Protein AF-A0A800A7L9-F1 (afdb_monomer)

Sequence (37 aa):
MLQVEHLTKVYESGTVALKDVSFEVPDGEFLAIIGLS

Solvent-accessible surface area (backbone atoms only — not comparable to full-atom values): 2610 Å² total; per-residue (Å²): 107,50,79,46,72,66,39,64,41,69,48,95,87,66,51,69,79,37,76,63,42,66,54,75,45,59,76,92,64,86,88,84,90,86,82,86,132

Secondary structure (DSSP, 8-state):
-EEEEEEEEE-TT--EEEEEEEEEE-TT---------

Foldseek 3Di:
DDWDAQDWDADPVRDTPDGGDTDDDDPPDDDDDDDDD

pLDDT: mean 97.21, std 2.61, range [84.62, 98.69]

Structure (mmCIF, N/CA/C/O backbone):
data_AF-A0A800A7L9-F1
#
_entry.id   AF-A0A800A7L9-F1
#
loop_
_atom_site.group_PDB
_atom_site.id
_atom_site.type_symbol
_atom_site.label_atom_id
_atom_site.label_alt_id
_atom_site.label_comp_id
_atom_site.label_asym_id
_atom_site.label_entity_id
_atom_site.label_seq_id
_atom_site.pdbx_PDB_ins_code
_atom_site.Cartn_x
_atom_site.Cartn_y
_atom_site.Cartn_z
_atom_site.occupancy
_atom_site.B_iso_or_equiv
_atom_site.auth_seq_id
_atom_site.auth_comp_id
_atom_site.auth_asym_id
_atom_site.auth_atom_id
_atom_site.pdbx_PDB_model_num
ATOM 1 N N . MET A 1 1 ? -9.368 -9.675 10.012 1.00 90.50 1 MET A N 1
ATOM 2 C CA . MET A 1 1 ? -7.942 -9.350 10.168 1.00 90.50 1 MET A CA 1
ATOM 3 C C . MET A 1 1 ? -7.301 -9.342 8.786 1.00 90.50 1 MET A C 1
ATOM 5 O O . MET A 1 1 ? -7.465 -10.322 8.063 1.00 90.50 1 MET A O 1
ATOM 9 N N . LEU A 1 2 ? -6.641 -8.251 8.389 1.00 97.62 2 LEU A N 1
ATOM 10 C CA . LEU A 1 2 ? -5.858 -8.165 7.148 1.00 97.62 2 LEU A CA 1
ATOM 11 C C . LEU A 1 2 ? -4.373 -8.287 7.490 1.00 97.62 2 LEU A C 1
ATOM 13 O O . LEU A 1 2 ? -3.904 -7.607 8.395 1.00 97.62 2 LEU A O 1
ATOM 17 N N . GLN A 1 3 ? -3.630 -9.093 6.738 1.00 98.19 3 GLN A N 1
ATOM 18 C CA . GLN A 1 3 ? -2.192 -9.253 6.926 1.00 98.19 3 GLN A CA 1
ATOM 19 C C . GLN A 1 3 ? -1.474 -9.165 5.576 1.00 98.19 3 GLN A C 1
ATOM 21 O O . GLN A 1 3 ? -1.896 -9.782 4.596 1.00 98.19 3 GLN A O 1
ATOM 26 N N . VAL A 1 4 ? 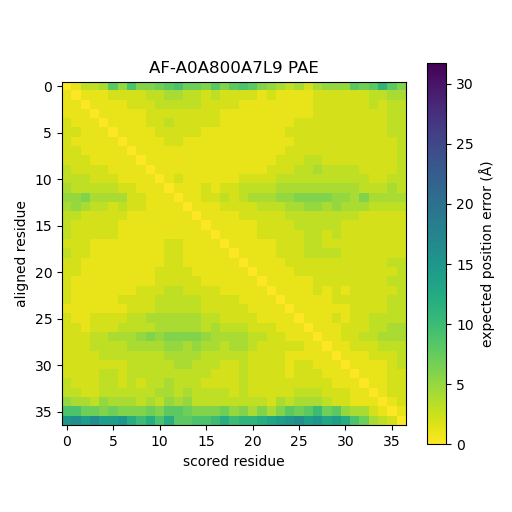-0.406 -8.373 5.526 1.00 98.31 4 VAL A N 1
ATOM 27 C CA . VAL A 1 4 ? 0.515 -8.260 4.393 1.00 98.31 4 VAL A CA 1
ATOM 28 C C . VAL A 1 4 ? 1.879 -8.723 4.879 1.00 98.31 4 VAL A C 1
ATOM 30 O O . VAL A 1 4 ? 2.391 -8.197 5.863 1.00 98.31 4 VAL A O 1
ATOM 33 N N . GLU A 1 5 ? 2.467 -9.697 4.191 1.00 98.62 5 GLU A N 1
ATOM 34 C CA . GLU A 1 5 ? 3.751 -10.293 4.561 1.00 98.62 5 GLU A CA 1
ATOM 35 C C . GLU A 1 5 ? 4.702 -10.265 3.366 1.00 98.62 5 GLU A C 1
ATOM 37 O O . GLU A 1 5 ? 4.358 -10.732 2.277 1.00 98.62 5 GLU A O 1
ATOM 42 N N . HIS A 1 6 ? 5.898 -9.712 3.575 1.00 98.62 6 HIS A N 1
ATOM 43 C CA . HIS A 1 6 ? 7.010 -9.699 2.621 1.00 98.62 6 HIS A CA 1
ATOM 44 C C . HIS A 1 6 ? 6.629 -9.270 1.189 1.00 98.62 6 HIS A C 1
ATOM 46 O O . HIS A 1 6 ? 7.151 -9.780 0.189 1.00 98.62 6 HIS A O 1
ATOM 52 N N . LEU A 1 7 ? 5.704 -8.311 1.059 1.00 98.50 7 LEU A N 1
ATOM 53 C CA . LEU A 1 7 ? 5.155 -7.912 -0.232 1.00 98.50 7 LEU A CA 1
ATOM 54 C C . LEU A 1 7 ? 6.185 -7.125 -1.045 1.00 98.50 7 LEU A C 1
ATOM 56 O O . LEU A 1 7 ? 6.582 -6.013 -0.691 1.00 98.50 7 LEU A O 1
ATOM 60 N N . THR A 1 8 ? 6.552 -7.687 -2.194 1.00 98.69 8 THR A N 1
ATOM 61 C CA . THR A 1 8 ? 7.365 -7.018 -3.209 1.00 98.69 8 THR A CA 1
ATOM 62 C C . THR A 1 8 ? 6.566 -6.878 -4.498 1.00 98.69 8 THR A C 1
ATOM 64 O O . THR A 1 8 ? 6.093 -7.868 -5.056 1.00 98.69 8 THR A O 1
ATOM 67 N N . LYS A 1 9 ? 6.426 -5.645 -4.999 1.00 98.25 9 LYS A N 1
ATOM 68 C CA . LYS A 1 9 ? 5.761 -5.356 -6.275 1.00 98.25 9 LYS A CA 1
ATOM 69 C C . LYS A 1 9 ? 6.743 -4.711 -7.236 1.00 98.25 9 LYS A C 1
ATOM 71 O O . LYS A 1 9 ? 7.192 -3.591 -7.012 1.00 98.25 9 LYS A O 1
ATOM 76 N N . VAL A 1 10 ? 6.998 -5.408 -8.338 1.00 98.50 10 VAL A N 1
ATOM 77 C CA . VAL A 1 10 ? 7.773 -4.907 -9.475 1.00 98.50 10 VAL A CA 1
ATOM 78 C C . VAL A 1 10 ? 6.830 -4.717 -10.667 1.00 98.50 10 VAL A C 1
ATOM 80 O O . VAL A 1 10 ? 5.977 -5.571 -10.939 1.00 98.50 10 VAL A O 1
ATOM 83 N N . TYR A 1 11 ? 6.923 -3.566 -11.329 1.00 98.44 11 TYR A N 1
ATOM 84 C CA . TYR A 1 11 ? 6.245 -3.299 -12.601 1.00 98.44 11 TYR A CA 1
ATOM 85 C C . TYR A 1 11 ? 7.096 -3.774 -13.784 1.00 98.44 11 TYR A C 1
ATOM 87 O O . TYR A 1 11 ? 8.297 -3.980 -13.645 1.00 98.44 11 TYR A O 1
ATOM 95 N N . GLU A 1 12 ? 6.490 -3.909 -14.964 1.00 98.31 12 GLU A N 1
ATOM 96 C CA . GLU A 1 12 ? 7.186 -4.349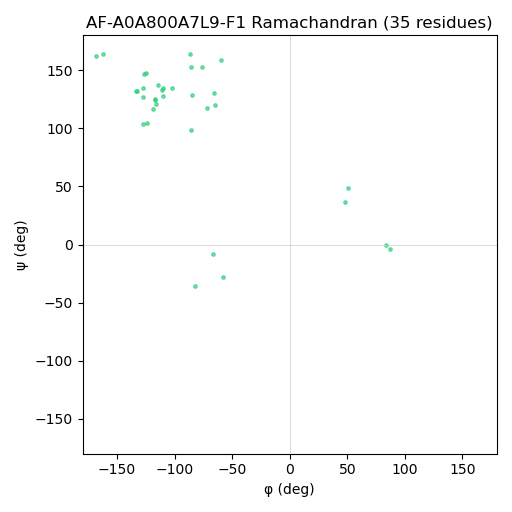 -16.187 1.00 98.31 12 GLU A CA 1
ATOM 97 C C . GLU A 1 12 ? 8.366 -3.441 -16.567 1.00 98.31 12 GLU A C 1
ATOM 99 O O . GLU A 1 12 ? 9.356 -3.908 -17.119 1.00 98.31 12 GLU A O 1
ATOM 104 N N . SER A 1 13 ? 8.309 -2.159 -16.191 1.00 97.75 13 SER A N 1
ATOM 105 C CA . SER A 1 13 ? 9.408 -1.196 -16.334 1.00 97.75 13 SER A CA 1
ATOM 106 C C . SER A 1 13 ? 10.634 -1.500 -15.460 1.00 97.75 13 SER A C 1
ATOM 108 O O . SER A 1 13 ? 11.638 -0.800 -15.555 1.00 97.75 13 SER A O 1
ATOM 110 N N . GLY A 1 14 ? 10.548 -2.479 -14.556 1.00 98.12 14 GLY A N 1
ATOM 111 C CA . GLY A 1 14 ? 11.549 -2.751 -13.524 1.00 98.12 14 GLY A CA 1
ATOM 112 C C . GLY A 1 14 ? 11.406 -1.880 -12.271 1.00 98.12 14 GLY A C 1
ATOM 113 O O . GLY A 1 14 ? 12.165 -2.050 -11.318 1.00 98.12 14 GLY A O 1
ATOM 114 N N . THR A 1 15 ? 10.431 -0.967 -12.223 1.00 98.31 15 THR A N 1
ATOM 115 C CA . THR A 1 15 ? 10.179 -0.141 -11.035 1.00 98.31 15 THR A CA 1
ATOM 116 C C . THR A 1 15 ? 9.721 -1.013 -9.866 1.00 98.31 15 THR A C 1
ATOM 118 O O . THR A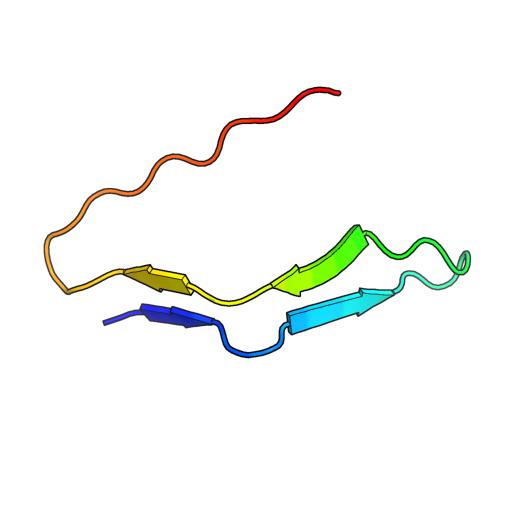 1 15 ? 8.677 -1.663 -9.944 1.00 98.31 15 THR A O 1
ATOM 121 N N . VAL A 1 16 ? 10.477 -0.990 -8.765 1.00 98.19 16 VAL A N 1
ATOM 122 C CA . VAL A 1 16 ? 10.111 -1.646 -7.502 1.00 98.19 16 VAL A CA 1
ATOM 123 C C . VAL A 1 16 ? 9.234 -0.692 -6.696 1.00 98.19 16 VAL A C 1
ATOM 125 O O . VAL A 1 16 ? 9.731 0.226 -6.051 1.00 98.19 16 VAL A O 1
ATOM 128 N N . ALA A 1 17 ? 7.921 -0.888 -6.774 1.00 97.50 17 ALA A N 1
ATOM 129 C CA . ALA A 1 17 ? 6.931 -0.022 -6.140 1.00 97.50 17 ALA A CA 1
ATOM 130 C C . ALA A 1 17 ? 6.720 -0.340 -4.658 1.00 97.50 17 ALA A C 1
ATOM 132 O O . ALA A 1 17 ? 6.508 0.562 -3.858 1.00 97.50 17 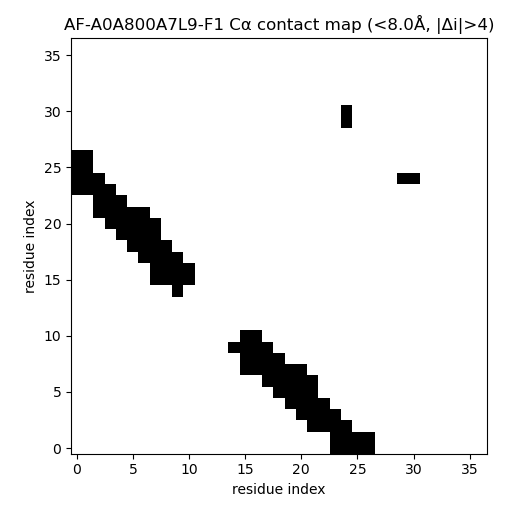ALA A O 1
ATOM 133 N N . LEU A 1 18 ? 6.798 -1.621 -4.297 1.00 98.19 18 LEU A N 1
ATOM 134 C CA . LEU A 1 18 ? 6.793 -2.089 -2.912 1.00 98.19 18 LEU A CA 1
ATOM 135 C C . LEU A 1 18 ? 8.007 -2.994 -2.733 1.00 98.19 18 LEU A C 1
ATOM 137 O O . LEU A 1 18 ? 8.260 -3.841 -3.595 1.00 98.19 18 LEU A O 1
ATOM 141 N N . LYS A 1 19 ? 8.752 -2.813 -1.642 1.00 98.38 19 LYS A N 1
ATOM 142 C CA . LYS A 1 19 ? 9.972 -3.568 -1.345 1.00 98.38 19 LYS A CA 1
ATOM 143 C C . LYS A 1 19 ? 9.872 -4.166 0.054 1.00 98.38 19 LYS A C 1
ATOM 145 O O . LYS A 1 19 ? 10.059 -3.440 1.022 1.00 98.38 19 LYS A O 1
ATOM 150 N N . ASP A 1 20 ? 9.601 -5.469 0.115 1.00 98.56 20 ASP A N 1
ATOM 151 C CA . ASP A 1 20 ? 9.533 -6.257 1.355 1.00 98.56 20 ASP A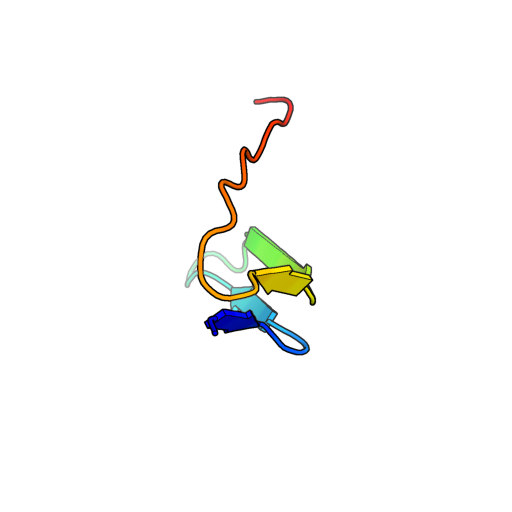 CA 1
ATOM 152 C C . ASP A 1 20 ? 8.640 -5.632 2.446 1.00 98.56 20 ASP A C 1
ATOM 154 O O . ASP A 1 20 ? 9.033 -5.449 3.597 1.00 98.56 20 ASP A O 1
ATOM 158 N N . VAL A 1 21 ? 7.424 -5.234 2.066 1.00 98.44 21 VAL A N 1
ATOM 159 C CA . VAL A 1 21 ? 6.491 -4.552 2.973 1.00 98.44 21 VAL A CA 1
ATOM 160 C C . VAL A 1 21 ? 5.710 -5.580 3.791 1.00 98.44 21 VAL A C 1
ATOM 162 O O . VAL A 1 21 ? 5.096 -6.476 3.214 1.00 98.44 21 VAL A O 1
ATOM 165 N N . SER A 1 22 ? 5.690 -5.414 5.118 1.00 98.56 22 SER A N 1
ATOM 166 C CA . SER A 1 22 ? 4.884 -6.232 6.035 1.00 98.56 22 SER A CA 1
ATOM 167 C C . SER A 1 22 ? 4.122 -5.365 7.037 1.00 98.56 22 SER A C 1
ATOM 169 O O . SER A 1 22 ? 4.714 -4.467 7.638 1.00 98.56 22 SER A O 1
ATOM 171 N N . PHE A 1 23 ? 2.826 -5.622 7.213 1.00 97.94 23 PHE A N 1
ATOM 172 C CA . PHE A 1 23 ? 1.983 -4.989 8.234 1.00 97.94 23 PHE A CA 1
ATOM 173 C C . PHE A 1 23 ? 0.695 -5.793 8.468 1.00 97.94 23 PHE A C 1
ATOM 175 O O . PHE A 1 23 ? 0.295 -6.612 7.642 1.00 97.94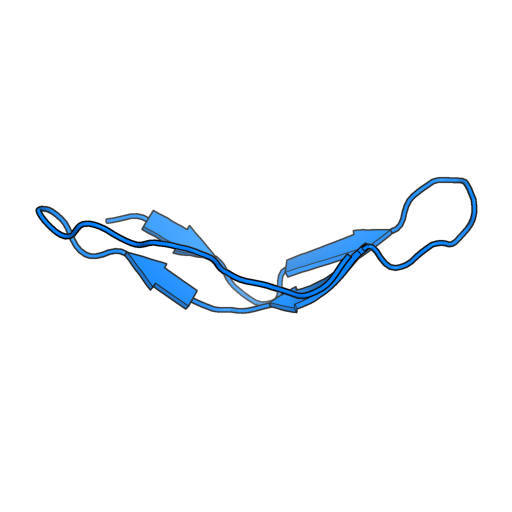 23 PHE A O 1
ATOM 182 N N . GLU A 1 24 ? 0.024 -5.521 9.583 1.00 98.12 24 GLU A N 1
ATOM 183 C CA . GLU A 1 24 ? -1.257 -6.120 9.958 1.00 98.12 24 GLU A CA 1
ATOM 184 C C . GLU A 1 24 ? -2.291 -5.019 10.223 1.00 98.12 24 GLU A C 1
ATOM 186 O O . GLU A 1 24 ? -1.945 -3.933 10.688 1.00 98.12 24 GLU A O 1
ATOM 191 N N . VAL A 1 25 ? -3.558 -5.305 9.918 1.00 98.00 25 VAL A N 1
ATOM 192 C CA . VAL A 1 25 ? -4.718 -4.521 10.351 1.00 98.00 25 VAL A CA 1
ATOM 193 C C . VAL A 1 25 ? -5.685 -5.456 11.092 1.00 98.00 25 VAL A C 1
ATOM 195 O O . VAL A 1 25 ? -6.379 -6.264 10.452 1.00 98.00 25 VAL A O 1
ATOM 198 N N . PRO A 1 26 ? -5.730 -5.378 12.432 1.00 97.94 26 PRO A N 1
ATOM 199 C CA . PRO A 1 26 ? -6.695 -6.090 13.262 1.00 97.94 26 PRO A CA 1
ATOM 200 C C . PRO A 1 26 ? -8.149 -5.728 12.934 1.00 97.94 26 PRO A C 1
ATOM 202 O O . PRO A 1 26 ? -8.454 -4.676 12.369 1.00 97.94 26 PRO A O 1
ATOM 205 N N . ASP A 1 27 ? -9.081 -6.607 13.304 1.00 98.00 27 ASP A N 1
ATOM 206 C CA . ASP A 1 27 ? -10.506 -6.337 13.101 1.00 98.00 27 ASP A CA 1
ATOM 207 C C . ASP A 1 27 ? -10.984 -5.157 13.954 1.00 98.00 27 ASP A C 1
ATOM 209 O O . ASP A 1 27 ? -10.753 -5.105 15.159 1.00 98.00 27 ASP A O 1
ATOM 213 N N . GLY A 1 28 ? -11.685 -4.217 13.317 1.00 97.75 28 GLY A N 1
ATOM 214 C CA . GLY A 1 28 ? -12.180 -2.999 13.962 1.00 97.75 28 GLY A CA 1
ATOM 215 C C . GLY A 1 28 ? -11.193 -1.827 13.971 1.00 97.75 28 GLY A C 1
ATOM 216 O O . GLY A 1 28 ? -11.581 -0.740 14.398 1.00 97.75 28 GLY A O 1
ATOM 217 N N . GLU A 1 29 ? -9.963 -2.000 13.475 1.00 97.44 29 GLU A N 1
ATOM 218 C CA . GLU A 1 29 ? -8.998 -0.905 13.341 1.00 97.44 29 GLU A CA 1
ATOM 219 C C . GLU A 1 29 ? -9.143 -0.121 12.030 1.00 97.44 29 GLU A C 1
ATOM 221 O O . GLU A 1 29 ? -9.577 -0.630 10.995 1.00 97.44 29 GLU A O 1
ATOM 226 N N . PHE A 1 30 ? -8.737 1.150 12.085 1.00 96.81 30 PHE A N 1
ATOM 227 C CA . PHE A 1 30 ? -8.655 2.044 10.937 1.00 96.81 30 PHE A CA 1
ATOM 228 C C . PHE A 1 30 ? -7.194 2.442 10.698 1.00 96.81 30 PHE A C 1
ATO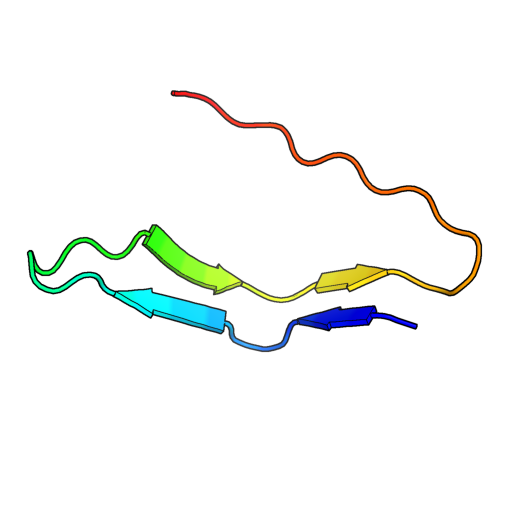M 230 O O . PHE A 1 30 ? -6.564 3.038 11.570 1.00 96.81 30 PHE A O 1
ATOM 237 N N . LEU A 1 31 ? -6.666 2.146 9.506 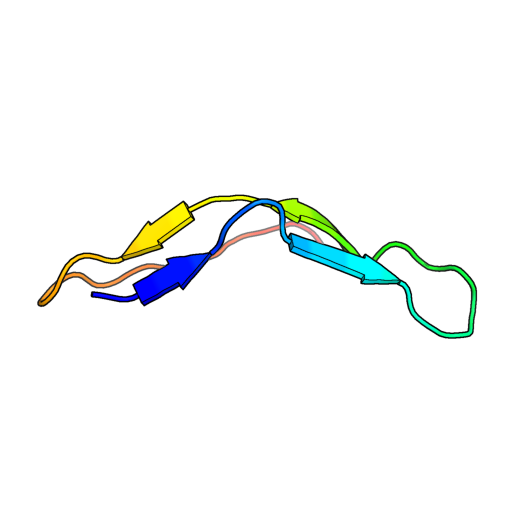1.00 97.06 31 LEU A N 1
ATOM 238 C CA . LEU A 1 31 ? -5.284 2.434 9.110 1.00 97.06 31 LEU A CA 1
ATOM 239 C C . LEU A 1 31 ? -5.237 3.538 8.044 1.00 97.06 31 LEU A C 1
ATOM 241 O O . LEU A 1 31 ? -5.951 3.473 7.044 1.00 97.06 31 LEU A O 1
ATOM 245 N N . ALA A 1 32 ? -4.334 4.505 8.215 1.00 97.44 32 ALA A N 1
ATOM 246 C CA . ALA A 1 32 ? -3.992 5.497 7.198 1.00 97.44 32 ALA A CA 1
ATOM 247 C C . ALA A 1 32 ? -2.536 5.321 6.743 1.00 97.44 32 ALA A C 1
ATOM 249 O O . ALA A 1 32 ? -1.642 5.141 7.567 1.00 97.44 32 ALA A O 1
ATOM 250 N N . ILE A 1 33 ? -2.297 5.414 5.431 1.00 95.81 33 ILE A N 1
ATOM 251 C CA . ILE A 1 33 ? -0.958 5.385 4.827 1.00 95.81 33 ILE A CA 1
ATOM 252 C C . ILE A 1 33 ? -0.647 6.784 4.294 1.00 95.81 33 ILE A C 1
ATOM 254 O O . ILE A 1 33 ? -1.431 7.349 3.533 1.00 95.81 33 ILE A O 1
ATOM 258 N N . ILE A 1 34 ? 0.502 7.333 4.687 1.00 96.31 34 ILE A N 1
ATOM 259 C CA . ILE A 1 34 ? 0.995 8.645 4.255 1.00 96.31 34 ILE A CA 1
ATOM 260 C C . ILE A 1 34 ? 2.4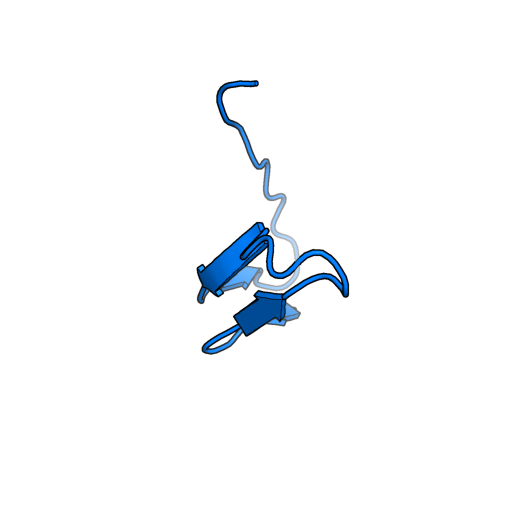10 8.507 3.693 1.00 96.31 34 ILE A C 1
ATOM 262 O O . ILE A 1 34 ? 3.194 7.681 4.157 1.00 96.31 34 ILE A O 1
ATOM 266 N N . GLY A 1 35 ? 2.745 9.322 2.698 1.00 94.69 35 GLY A N 1
ATOM 267 C CA . GLY A 1 35 ? 4.049 9.298 2.046 1.00 94.69 35 GLY A CA 1
ATOM 268 C C . GLY A 1 35 ? 4.255 10.518 1.159 1.00 94.69 35 GLY A C 1
ATOM 269 O O . GLY A 1 35 ? 3.301 11.221 0.825 1.00 94.69 35 GLY A O 1
ATOM 270 N N . LEU A 1 36 ? 5.514 10.780 0.816 1.00 94.31 36 LEU A N 1
ATOM 271 C CA . LEU A 1 36 ? 5.883 11.808 -0.155 1.00 94.31 36 LEU A CA 1
ATOM 272 C C . LEU A 1 36 ? 5.607 11.308 -1.582 1.00 94.31 36 LEU A C 1
ATOM 274 O O . LEU A 1 36 ? 5.633 10.101 -1.825 1.00 94.31 36 LEU A O 1
ATOM 278 N N . SER A 1 37 ? 5.346 12.246 -2.497 1.00 84.62 37 SER A N 1
ATOM 279 C CA . SER A 1 37 ? 5.201 12.000 -3.940 1.00 84.62 37 SER A CA 1
ATOM 280 C C . SER A 1 37 ? 6.537 12.025 -4.665 1.00 84.62 37 SER A C 1
ATOM 282 O O . SER A 1 37 ? 7.283 13.000 -4.407 1.00 84.62 37 SER A O 1
#

Nearest PDB structures (foldseek):
  8i6o-assembly1_D  TM=8.570E-01  e=6.979E-01  Pseudomonas aeruginosa
  7x0q-assembly1_A  TM=8.814E-01  e=1.860E+00  Acetivibrio thermocellus
  7x0q-assembly1_B  TM=8.116E-01  e=2.120E+00  Acetivibrio thermocellus

Radius of gyration: 12.43 Å; Cα contacts (8 Å, |Δi|>4): 47; chains: 1; bounding box: 24×22×30 Å

Mean predicted aligned error: 2.48 Å